Protein AF-A0A358NJ29-F1 (afdb_monomer_lite)

Structure (mmCIF, N/CA/C/O backbone):
data_AF-A0A358NJ29-F1
#
_entry.id   AF-A0A358NJ29-F1
#
loop_
_atom_site.group_PDB
_atom_site.id
_atom_site.type_symbol
_atom_site.label_atom_id
_atom_site.label_alt_id
_atom_site.label_comp_id
_atom_site.label_asym_id
_atom_site.label_entity_id
_atom_site.label_seq_id
_atom_site.pdbx_PDB_ins_code
_atom_site.Cartn_x
_atom_site.Cartn_y
_atom_site.Cartn_z
_atom_site.occupancy
_atom_site.B_iso_or_equiv
_atom_site.auth_seq_id
_atom_site.auth_comp_id
_atom_site.auth_asym_id
_atom_site.auth_atom_id
_atom_site.pdbx_PDB_model_num
ATOM 1 N N . MET A 1 1 ? 9.156 14.253 2.656 1.00 88.12 1 MET A N 1
ATOM 2 C CA . MET A 1 1 ? 9.571 13.190 3.606 1.00 88.12 1 MET A CA 1
ATOM 3 C C . MET A 1 1 ? 8.480 12.132 3.691 1.00 88.12 1 MET A C 1
ATOM 5 O O . MET A 1 1 ? 7.306 12.489 3.710 1.00 88.12 1 MET A O 1
ATOM 9 N N . PHE A 1 2 ? 8.842 10.850 3.702 1.00 96.19 2 PHE A N 1
ATOM 10 C CA . PHE A 1 2 ? 7.895 9.733 3.774 1.00 96.19 2 PHE A CA 1
ATOM 11 C C . PHE A 1 2 ? 8.472 8.590 4.623 1.00 96.19 2 PHE A C 1
ATOM 13 O O . PHE A 1 2 ? 9.666 8.580 4.925 1.00 96.19 2 PHE A O 1
ATOM 20 N N . ARG A 1 3 ? 7.626 7.635 5.016 1.00 96.62 3 ARG A N 1
ATOM 21 C CA . ARG A 1 3 ? 8.016 6.402 5.710 1.00 96.62 3 ARG A CA 1
ATOM 22 C C . ARG A 1 3 ? 7.180 5.234 5.199 1.00 96.62 3 ARG A C 1
ATOM 24 O O . ARG A 1 3 ? 5.969 5.365 5.062 1.00 96.62 3 ARG A O 1
ATOM 31 N N . VAL A 1 4 ? 7.824 4.090 4.998 1.00 97.56 4 VAL A N 1
ATOM 32 C CA . VAL A 1 4 ? 7.162 2.794 4.803 1.00 97.56 4 VAL A CA 1
ATOM 33 C C . VAL A 1 4 ? 7.377 1.921 6.036 1.00 97.56 4 VAL A C 1
ATOM 35 O O . VAL A 1 4 ? 8.425 2.003 6.684 1.00 97.56 4 VAL A O 1
ATOM 38 N N . SER A 1 5 ? 6.387 1.116 6.408 1.00 96.88 5 SER A N 1
ATOM 39 C CA . SER A 1 5 ? 6.514 0.177 7.525 1.00 96.88 5 SER A CA 1
ATOM 40 C C . SER A 1 5 ? 5.564 -1.004 7.403 1.00 96.88 5 SER A C 1
ATOM 42 O O . SER A 1 5 ? 4.484 -0.874 6.834 1.00 96.88 5 SER 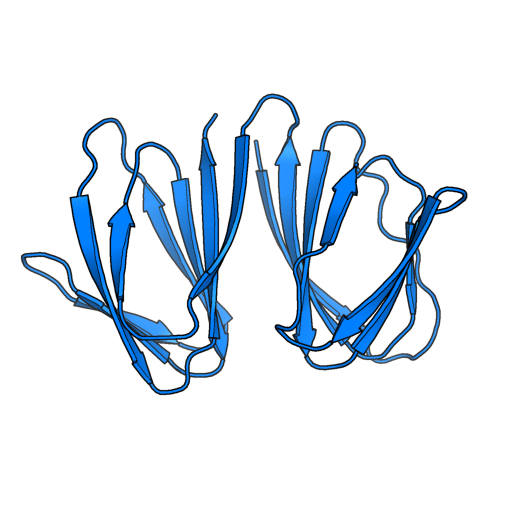A O 1
ATOM 44 N N . VAL A 1 6 ? 5.953 -2.111 8.029 1.00 97.38 6 VAL A N 1
ATOM 45 C CA . VAL A 1 6 ? 5.082 -3.249 8.330 1.00 97.38 6 VAL A CA 1
ATOM 46 C C . VAL A 1 6 ? 4.818 -3.260 9.835 1.00 97.38 6 VAL A C 1
ATOM 48 O O . VAL A 1 6 ? 5.750 -3.043 10.614 1.00 97.38 6 VAL A O 1
ATOM 51 N N . ALA A 1 7 ? 3.573 -3.492 10.239 1.00 95.50 7 ALA A N 1
ATOM 52 C CA . ALA A 1 7 ? 3.177 -3.656 11.636 1.00 95.50 7 ALA A CA 1
ATOM 53 C C . ALA A 1 7 ? 2.283 -4.893 11.788 1.00 95.50 7 ALA A C 1
ATOM 55 O O . ALA A 1 7 ? 1.554 -5.238 10.863 1.00 95.50 7 ALA A O 1
ATOM 56 N N . SER A 1 8 ? 2.334 -5.555 12.945 1.00 95.88 8 SER A N 1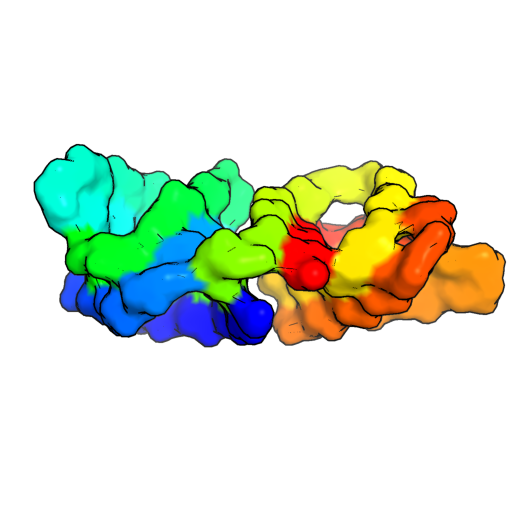
ATOM 57 C CA . SER A 1 8 ? 1.530 -6.752 13.223 1.00 95.88 8 SER A CA 1
ATOM 58 C C . SER A 1 8 ? 0.832 -6.645 14.573 1.00 95.88 8 SER A C 1
ATOM 60 O O . SER A 1 8 ? 1.391 -6.083 15.517 1.00 95.88 8 SER A O 1
ATOM 62 N N . SER A 1 9 ? -0.365 -7.220 14.656 1.00 95.94 9 SER A N 1
ATOM 63 C CA . SER A 1 9 ? -1.121 -7.440 15.887 1.00 95.94 9 SER A CA 1
ATOM 64 C C . SER A 1 9 ? -1.512 -8.911 15.988 1.00 95.94 9 SER A C 1
ATOM 66 O O . SER A 1 9 ? -2.103 -9.464 15.061 1.00 95.94 9 SER A O 1
ATOM 68 N N . ASP A 1 10 ? -1.222 -9.523 17.137 1.00 95.12 10 ASP A N 1
ATOM 69 C CA . ASP A 1 10 ? -1.568 -10.916 17.445 1.00 95.12 10 ASP A CA 1
ATOM 70 C C . ASP A 1 10 ? -2.804 -11.035 18.361 1.00 95.12 10 ASP A C 1
ATOM 72 O O . ASP A 1 10 ? -3.165 -12.136 18.787 1.00 95.12 10 ASP A O 1
ATOM 76 N N . THR A 1 11 ? -3.494 -9.927 18.657 1.00 94.75 11 THR A N 1
ATOM 77 C CA . THR A 1 11 ? -4.715 -9.897 19.486 1.00 94.75 11 THR A CA 1
ATOM 78 C C . THR A 1 11 ? -5.925 -9.436 18.674 1.00 94.75 11 THR A C 1
ATOM 80 O O . THR A 1 11 ? -5.772 -8.871 17.605 1.00 94.75 11 THR A O 1
ATOM 83 N N . GLU A 1 12 ? -7.144 -9.682 19.162 1.00 95.75 12 GLU A N 1
ATOM 84 C CA . GLU A 1 12 ? -8.373 -9.128 18.552 1.00 95.75 12 GLU A CA 1
ATOM 85 C C . GLU A 1 12 ? -8.735 -7.745 19.114 1.00 95.75 12 GLU A C 1
ATOM 87 O O . GLU A 1 12 ? -9.763 -7.176 18.756 1.00 95.75 12 GLU A O 1
ATOM 92 N N . GLU A 1 13 ? -7.943 -7.235 20.059 1.00 97.00 13 GLU A N 1
ATOM 93 C CA . GLU A 1 13 ? -8.255 -5.996 20.764 1.00 97.00 13 GLU A CA 1
ATOM 94 C C . GLU A 1 13 ? -8.074 -4.787 19.844 1.00 97.00 13 GLU A C 1
ATOM 96 O O . GLU A 1 13 ? -7.208 -4.764 18.969 1.00 97.00 13 GLU A O 1
ATOM 101 N N . GLU A 1 14 ? -8.903 -3.769 20.055 1.00 97.38 14 GLU A N 1
ATOM 102 C CA . GLU A 1 14 ? -8.769 -2.497 19.358 1.00 97.38 14 GLU A CA 1
ATOM 103 C C . GLU A 1 14 ? -7.555 -1.726 19.887 1.00 97.38 14 GLU A C 1
ATOM 105 O O . GLU A 1 14 ? -7.423 -1.496 21.091 1.00 97.38 14 GLU A O 1
ATOM 110 N N . ALA A 1 15 ? -6.688 -1.283 18.978 1.00 96.38 15 ALA A N 1
ATOM 111 C CA . ALA A 1 15 ? -5.536 -0.451 19.289 1.00 96.38 15 ALA A CA 1
ATOM 112 C C . ALA A 1 15 ? -5.562 0.850 18.468 1.00 96.38 15 ALA A C 1
ATOM 114 O O . ALA A 1 15 ? -5.850 0.823 17.266 1.00 96.38 15 ALA A O 1
ATOM 115 N N . PRO A 1 16 ? -5.236 2.005 19.077 1.00 96.38 16 PRO A N 1
ATOM 116 C CA . PRO A 1 16 ? -5.186 3.269 18.356 1.00 96.38 16 PRO A CA 1
ATOM 117 C C . PRO A 1 16 ? -3.970 3.331 17.427 1.00 96.38 16 PRO A C 1
ATOM 119 O O . PRO A 1 16 ? -2.857 2.943 17.790 1.00 96.38 16 PRO A O 1
ATOM 122 N N . TYR A 1 17 ? -4.154 3.916 16.246 1.00 94.94 17 TYR A N 1
ATOM 123 C CA . TYR A 1 17 ? -3.037 4.358 15.426 1.00 94.94 17 TYR A CA 1
ATOM 124 C C . TYR A 1 17 ? -2.395 5.611 16.027 1.00 94.94 17 TYR A C 1
ATOM 126 O O . TYR A 1 17 ? -3.062 6.491 16.571 1.00 94.94 17 TYR A O 1
ATOM 134 N N . SER A 1 18 ? -1.069 5.715 15.905 1.00 93.44 18 SER A N 1
ATOM 135 C CA . SER A 1 18 ? -0.354 6.928 16.301 1.00 93.44 18 SER A CA 1
ATOM 136 C C . SER A 1 18 ? -0.807 8.122 15.460 1.00 93.44 18 SER A C 1
ATOM 138 O O . SER A 1 18 ? -0.878 8.031 14.235 1.00 93.44 18 SER A O 1
ATOM 140 N N . ASN A 1 19 ? -1.052 9.252 16.122 1.00 95.94 19 ASN A N 1
ATOM 141 C CA . ASN A 1 19 ? -1.404 10.505 15.466 1.00 95.94 19 ASN A CA 1
ATOM 142 C C . ASN A 1 19 ? -0.210 11.046 14.657 1.00 95.94 19 ASN A C 1
ATOM 144 O O . ASN A 1 19 ? 0.844 11.352 15.216 1.00 95.94 19 ASN A O 1
ATOM 148 N N . LEU A 1 20 ? -0.391 11.176 13.344 1.00 96.31 20 LEU A N 1
ATOM 149 C CA . LEU A 1 20 ? 0.594 11.666 12.382 1.00 96.31 20 LEU A CA 1
ATOM 150 C C . LEU A 1 20 ? 0.024 12.859 11.612 1.00 96.31 20 LEU A C 1
ATOM 152 O O . LEU A 1 20 ? -0.235 12.789 10.407 1.00 96.31 20 LEU A O 1
ATOM 156 N N . GLN A 1 21 ? -0.170 13.973 12.320 1.00 96.25 21 GLN A N 1
ATOM 157 C CA . GLN A 1 21 ? -0.566 15.238 11.702 1.00 96.25 21 GLN A CA 1
ATOM 158 C C . GLN A 1 21 ? 0.355 15.586 10.526 1.00 96.25 21 GLN A C 1
ATOM 160 O O . GLN A 1 21 ? 1.567 15.401 10.592 1.00 96.25 21 GLN A O 1
ATOM 165 N N . ASN A 1 22 ? -0.237 16.128 9.461 1.00 97.44 22 ASN A N 1
ATOM 166 C CA . ASN A 1 22 ? 0.433 16.496 8.206 1.00 97.44 22 ASN A CA 1
ATOM 167 C C . ASN A 1 22 ? 0.916 15.323 7.339 1.00 97.44 22 ASN A C 1
ATOM 169 O O . ASN A 1 22 ? 1.620 15.558 6.359 1.00 97.44 22 ASN A O 1
ATOM 173 N N . TYR A 1 23 ? 0.494 14.090 7.627 1.00 98.44 23 TYR A N 1
ATOM 174 C CA . TYR A 1 23 ? 0.739 12.936 6.760 1.00 98.44 23 TYR A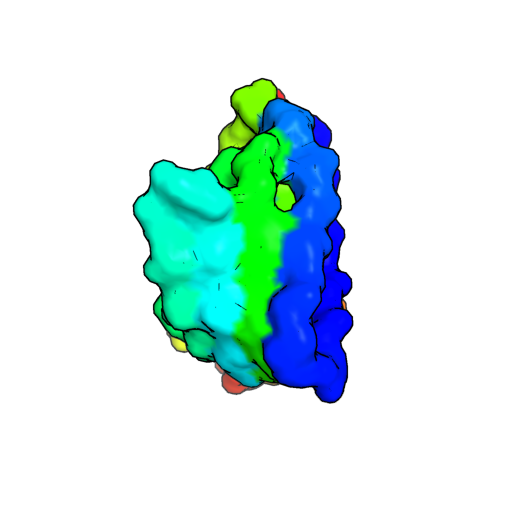 CA 1
ATOM 175 C C . TYR A 1 23 ? -0.562 12.393 6.165 1.00 98.44 23 TYR A C 1
ATOM 177 O O . TYR A 1 23 ? -1.619 12.455 6.786 1.00 98.44 23 TYR A O 1
ATOM 185 N N . THR A 1 24 ? -0.470 11.833 4.965 1.00 98.56 24 THR A N 1
ATOM 186 C CA . THR A 1 24 ? -1.480 10.939 4.385 1.00 98.56 24 THR A CA 1
ATOM 187 C C . THR A 1 24 ? -1.005 9.505 4.587 1.00 98.56 24 THR A C 1
ATOM 189 O O . THR A 1 24 ? 0.165 9.213 4.319 1.00 98.56 24 THR A O 1
ATOM 192 N N . ARG A 1 25 ? -1.879 8.621 5.074 1.00 98.44 25 ARG A N 1
ATOM 193 C CA . ARG A 1 25 ? -1.596 7.190 5.233 1.00 98.44 25 ARG A CA 1
ATOM 194 C C . ARG A 1 25 ? -2.267 6.405 4.116 1.00 98.44 25 ARG A C 1
ATOM 196 O O . ARG A 1 25 ? -3.429 6.651 3.810 1.00 98.44 25 ARG A O 1
ATOM 203 N N . TYR A 1 26 ? -1.531 5.457 3.554 1.00 98.69 26 TYR A N 1
ATOM 204 C CA . TYR A 1 26 ? -2.028 4.416 2.667 1.00 98.69 26 TYR A CA 1
ATOM 205 C C . TYR A 1 26 ? -1.839 3.093 3.402 1.00 98.69 26 TYR A C 1
ATOM 207 O O . TYR A 1 26 ? -0.705 2.698 3.68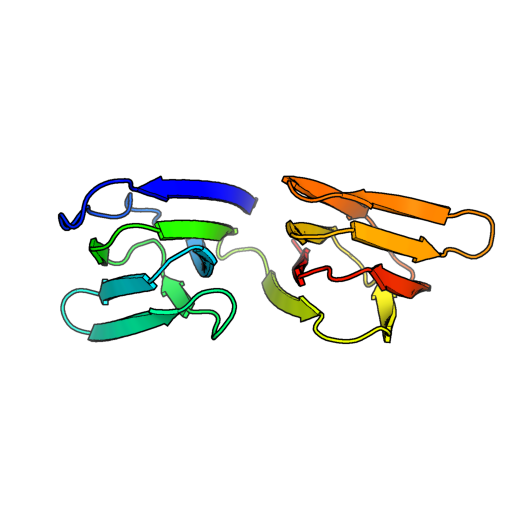3 1.00 98.69 26 TYR A O 1
ATOM 215 N N . LEU A 1 27 ? -2.941 2.437 3.746 1.00 98.38 27 LEU A N 1
ATOM 216 C CA . LEU A 1 27 ? -2.962 1.242 4.581 1.00 98.38 27 LEU A CA 1
ATOM 217 C C . LEU A 1 27 ? -3.485 0.046 3.784 1.00 98.38 27 LEU A C 1
ATOM 219 O O . LEU A 1 27 ? -4.509 0.132 3.106 1.00 98.38 27 LEU A O 1
ATOM 223 N N . MET A 1 28 ? -2.790 -1.083 3.883 1.00 97.94 28 MET A N 1
ATOM 224 C CA . MET A 1 28 ? -3.210 -2.358 3.306 1.00 97.94 28 MET A CA 1
ATOM 225 C C . MET A 1 28 ? -2.929 -3.492 4.283 1.00 97.94 28 MET A C 1
ATOM 227 O O . MET A 1 28 ? -1.842 -3.563 4.842 1.00 97.94 28 MET A O 1
ATOM 231 N N . MET A 1 29 ? -3.862 -4.431 4.425 1.00 98.00 29 MET A N 1
ATOM 232 C CA . MET A 1 29 ? -3.593 -5.674 5.150 1.00 98.00 29 MET A CA 1
ATOM 233 C C . MET A 1 29 ? -2.789 -6.627 4.264 1.00 98.00 29 MET A C 1
ATOM 235 O O . MET A 1 29 ? -3.182 -6.905 3.131 1.00 98.00 29 MET A O 1
ATOM 239 N N . LEU A 1 30 ? -1.666 -7.126 4.770 1.00 97.50 30 LEU A N 1
ATOM 240 C CA . LEU A 1 30 ? -0.875 -8.195 4.159 1.00 97.50 30 LEU A CA 1
ATOM 241 C C . LEU A 1 30 ? -1.406 -9.567 4.565 1.00 97.50 30 LEU A C 1
ATOM 243 O O . LEU A 1 30 ? -1.483 -10.472 3.735 1.00 97.50 30 LEU A O 1
ATOM 247 N N . GLU A 1 31 ? -1.779 -9.707 5.834 1.00 97.12 31 GLU A N 1
ATOM 248 C CA . GLU A 1 31 ? -2.282 -10.945 6.420 1.00 97.12 31 GLU A CA 1
ATOM 249 C C . GLU A 1 31 ? -3.415 -10.647 7.400 1.00 97.12 31 GLU A C 1
ATOM 251 O O . GLU A 1 31 ? -3.445 -9.592 8.034 1.00 97.12 31 GLU A O 1
ATOM 256 N N . GLY A 1 32 ? -4.350 -11.588 7.519 1.00 97.06 32 GLY A N 1
ATOM 257 C CA . GLY A 1 32 ? -5.506 -11.459 8.396 1.00 97.06 32 GLY A CA 1
ATOM 258 C C . GLY A 1 32 ? -6.550 -10.454 7.905 1.00 97.06 32 GLY A C 1
ATOM 259 O O . GLY A 1 32 ? -6.704 -10.187 6.702 1.00 97.06 32 GLY A O 1
ATOM 260 N N . THR A 1 33 ? -7.322 -9.951 8.862 1.00 97.25 33 THR A N 1
ATOM 261 C CA . THR A 1 33 ? -8.437 -9.028 8.644 1.00 97.25 33 THR A CA 1
ATOM 262 C C . THR A 1 33 ? -8.474 -8.026 9.783 1.00 97.25 33 THR A C 1
ATOM 264 O O . THR A 1 33 ? -8.360 -8.414 10.942 1.00 97.25 33 THR A O 1
ATOM 267 N N . ALA A 1 34 ? -8.658 -6.754 9.443 1.00 97.62 34 ALA A N 1
ATOM 268 C CA . ALA A 1 34 ? -8.796 -5.677 10.410 1.00 97.62 34 ALA A CA 1
ATOM 269 C C . ALA A 1 34 ? -10.134 -4.963 10.224 1.00 97.62 34 ALA A C 1
ATOM 271 O O . ALA A 1 34 ? -10.560 -4.705 9.095 1.00 97.62 34 ALA A O 1
ATOM 272 N N . HIS A 1 35 ? -10.765 -4.601 11.335 1.00 98.25 35 HIS A N 1
ATOM 273 C CA . HIS A 1 35 ? -11.804 -3.582 11.376 1.00 98.25 35 HIS A CA 1
ATOM 274 C C . HIS A 1 35 ? -11.131 -2.264 11.750 1.00 98.25 35 HIS A C 1
ATOM 276 O O . HIS A 1 35 ? -10.603 -2.144 12.853 1.00 98.25 35 HIS A O 1
ATOM 282 N N . VAL A 1 36 ? -11.104 -1.311 10.822 1.00 98.25 36 VAL A N 1
ATOM 283 C CA . VAL A 1 36 ? -10.512 0.015 11.015 1.00 98.25 36 VAL A CA 1
ATOM 284 C C . VAL A 1 36 ? -11.627 1.016 11.274 1.00 98.25 36 VAL A C 1
ATOM 286 O O . VAL A 1 36 ? -12.604 1.059 10.525 1.00 98.25 36 VAL A O 1
ATOM 289 N N . TYR A 1 37 ? -11.461 1.818 12.318 1.00 98.56 37 TYR A N 1
ATOM 290 C CA . TYR A 1 37 ? -12.410 2.838 12.741 1.00 98.56 37 TYR A CA 1
ATOM 291 C C . TYR A 1 37 ? -11.770 4.213 12.575 1.00 98.56 37 TYR A C 1
ATOM 293 O O . TYR A 1 37 ? -10.682 4.458 13.101 1.00 98.56 37 TYR A O 1
ATOM 301 N N . HIS A 1 38 ? -12.439 5.128 11.874 1.00 98.38 38 HIS A N 1
ATOM 302 C CA . HIS A 1 38 ? -12.043 6.536 11.814 1.00 98.38 38 HIS A CA 1
ATOM 303 C C . HIS A 1 38 ? -13.089 7.375 12.540 1.00 98.38 38 HIS A C 1
ATOM 305 O O . HIS A 1 38 ? -14.183 7.608 12.016 1.00 98.38 38 HIS A O 1
ATOM 311 N N . ASN A 1 39 ? -12.753 7.860 13.738 1.00 97.88 39 ASN A N 1
ATOM 312 C CA . ASN A 1 39 ? -13.719 8.486 14.636 1.00 97.88 39 ASN A CA 1
ATOM 313 C C . ASN A 1 39 ? -14.499 9.623 13.945 1.00 97.88 39 ASN A C 1
ATOM 315 O O . ASN A 1 39 ? -13.919 10.532 13.337 1.00 97.88 39 ASN A O 1
ATOM 319 N N . GLY A 1 40 ? -15.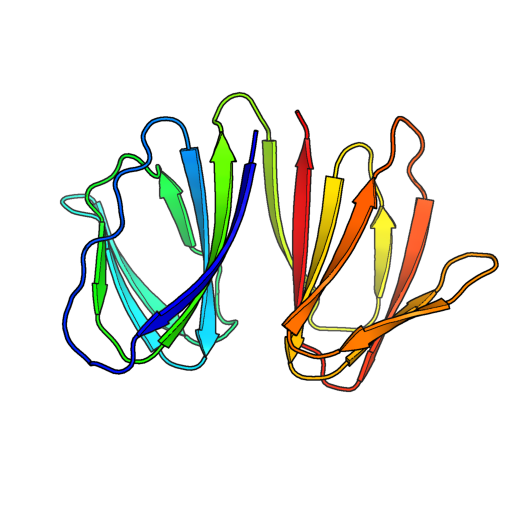832 9.556 14.017 1.00 97.88 40 GLY A N 1
ATOM 320 C CA . GLY A 1 40 ? -16.745 10.525 13.404 1.00 97.88 40 GLY A CA 1
ATOM 321 C C . GLY A 1 40 ? -16.736 10.557 11.870 1.00 97.88 40 GLY A C 1
ATOM 322 O O . GLY A 1 40 ? -17.156 11.561 11.294 1.00 97.88 40 GLY A O 1
ATOM 323 N N . ARG A 1 41 ? -16.217 9.515 11.203 1.00 97.81 41 ARG A N 1
ATOM 324 C CA . ARG A 1 41 ? -16.124 9.424 9.736 1.00 97.81 41 ARG A CA 1
ATOM 325 C C . ARG A 1 41 ? -16.747 8.129 9.229 1.00 97.81 41 ARG A C 1
ATOM 327 O O . ARG A 1 41 ? -17.954 8.088 9.021 1.00 97.81 41 ARG A O 1
ATOM 334 N N . TYR A 1 42 ? -15.939 7.103 9.004 1.00 98.38 42 TYR A N 1
ATOM 335 C CA . TYR A 1 42 ? -16.376 5.809 8.506 1.00 98.38 42 TYR A CA 1
ATOM 336 C C . TYR A 1 42 ? -15.548 4.705 9.141 1.00 98.38 42 TYR A C 1
ATOM 338 O O . TYR A 1 42 ? -14.412 4.926 9.561 1.00 98.38 42 TYR A O 1
ATOM 346 N N . ASP A 1 43 ? -16.126 3.514 9.114 1.00 97.94 43 ASP A N 1
ATOM 347 C CA . ASP A 1 43 ? -15.457 2.287 9.501 1.00 97.94 43 ASP A CA 1
ATOM 348 C C . ASP A 1 43 ? -15.316 1.403 8.267 1.00 97.94 43 ASP A C 1
ATOM 350 O O . ASP A 1 43 ? -16.149 1.434 7.350 1.00 97.94 43 ASP A O 1
ATOM 354 N N . ILE A 1 44 ? -14.256 0.606 8.226 1.00 98.25 44 ILE A N 1
ATOM 355 C CA . ILE A 1 44 ? -13.961 -0.248 7.086 1.00 98.25 44 ILE A CA 1
ATOM 356 C C . ILE A 1 44 ? -13.355 -1.574 7.534 1.00 98.25 44 ILE A C 1
ATOM 358 O O . ILE A 1 44 ? -12.442 -1.632 8.349 1.00 98.25 44 ILE A O 1
ATOM 362 N N . VAL A 1 45 ? -13.852 -2.667 6.956 1.00 98.38 45 VAL A N 1
ATOM 363 C CA . VAL A 1 45 ? -13.218 -3.984 7.083 1.00 98.38 45 VAL A CA 1
ATOM 364 C C . VAL A 1 45 ? -12.216 -4.150 5.950 1.00 98.38 45 VAL A C 1
ATOM 366 O O . VAL A 1 45 ? -12.593 -4.033 4.778 1.00 98.38 45 VAL A O 1
ATOM 369 N N . LEU A 1 46 ? -10.958 -4.417 6.290 1.00 98.12 46 LEU A N 1
ATOM 370 C CA . LEU A 1 46 ? -9.857 -4.640 5.358 1.00 98.12 46 LEU A CA 1
ATOM 371 C C . LEU A 1 46 ? -9.420 -6.106 5.412 1.00 98.12 46 LEU A C 1
ATOM 373 O O . LEU A 1 46 ? -8.928 -6.572 6.438 1.00 98.12 46 LEU A O 1
ATOM 377 N N . ASN A 1 47 ? -9.563 -6.818 4.294 1.00 97.69 47 ASN A N 1
ATOM 378 C CA . ASN A 1 47 ? -9.003 -8.157 4.115 1.00 97.69 47 ASN A CA 1
ATOM 379 C C . ASN A 1 47 ? -7.627 -8.083 3.436 1.00 97.69 47 ASN A C 1
ATOM 381 O O . ASN A 1 47 ? -7.296 -7.102 2.764 1.00 97.69 47 ASN A O 1
ATOM 385 N N . SER A 1 48 ? -6.841 -9.152 3.574 1.00 97.00 48 SER A N 1
ATOM 386 C CA . SER A 1 48 ? -5.498 -9.256 2.993 1.00 97.00 48 SER A CA 1
ATOM 387 C C . SER A 1 48 ? -5.482 -8.969 1.479 1.00 97.00 48 SER A C 1
ATOM 389 O O . SER A 1 48 ? -6.090 -9.703 0.699 1.00 97.00 48 SER A O 1
ATOM 391 N N . TYR A 1 49 ? -4.743 -7.939 1.056 1.00 95.44 49 TYR A N 1
ATOM 392 C CA . TYR A 1 49 ? -4.592 -7.474 -0.333 1.00 95.44 49 TYR A CA 1
ATOM 393 C C . TYR A 1 49 ? -5.900 -7.135 -1.071 1.00 95.44 49 TYR A C 1
ATOM 395 O O . TYR A 1 49 ? -5.921 -7.159 -2.302 1.00 95.44 49 TYR A O 1
ATOM 403 N N . ASP A 1 50 ? -6.981 -6.855 -0.345 1.00 94.06 50 ASP A N 1
ATOM 404 C CA . ASP A 1 50 ? -8.306 -6.619 -0.931 1.00 94.06 50 ASP A CA 1
ATOM 405 C C . ASP A 1 50 ? -8.464 -5.178 -1.431 1.00 94.06 50 ASP A C 1
ATOM 407 O O . ASP A 1 50 ? -8.865 -4.928 -2.566 1.00 94.06 50 ASP A O 1
ATOM 411 N N . LYS A 1 51 ? -8.083 -4.207 -0.598 1.00 96.19 51 LYS A N 1
ATOM 412 C CA . LYS A 1 51 ? -8.178 -2.779 -0.911 1.00 96.19 51 LYS A CA 1
ATOM 413 C C . LYS A 1 51 ? -7.161 -1.966 -0.124 1.00 96.19 51 LYS A C 1
ATOM 415 O O . LYS A 1 51 ? -6.597 -2.435 0.864 1.00 96.19 51 LYS A O 1
ATOM 420 N N . ILE A 1 52 ? -6.940 -0.752 -0.609 1.00 98.25 52 ILE A N 1
ATOM 421 C CA . ILE A 1 52 ? -6.108 0.258 0.032 1.00 98.25 52 ILE A CA 1
ATOM 422 C C . ILE A 1 52 ? -7.038 1.264 0.683 1.00 98.25 52 ILE A C 1
ATOM 424 O O . ILE A 1 52 ? -7.916 1.805 0.012 1.00 98.25 52 ILE A O 1
ATOM 428 N N . ASP A 1 53 ? -6.815 1.519 1.961 1.00 98.44 53 ASP A N 1
ATOM 429 C CA . ASP A 1 53 ? -7.466 2.606 2.666 1.00 98.44 53 ASP A CA 1
ATOM 430 C C . ASP A 1 53 ? -6.554 3.836 2.694 1.00 98.44 53 ASP A C 1
ATOM 432 O O . ASP A 1 53 ? -5.362 3.723 2.997 1.00 98.44 53 ASP A O 1
ATOM 436 N N . ILE A 1 54 ? -7.093 4.996 2.320 1.00 98.38 54 ILE A N 1
ATOM 437 C CA . ILE A 1 54 ? -6.340 6.249 2.200 1.00 98.38 54 ILE A CA 1
ATOM 438 C C . ILE A 1 54 ? -7.000 7.288 3.090 1.00 98.38 54 ILE A C 1
ATOM 440 O O . ILE A 1 54 ? -8.124 7.724 2.832 1.00 98.38 54 ILE A O 1
ATOM 444 N N . PHE A 1 55 ? -6.281 7.720 4.120 1.00 98.25 55 PHE A N 1
ATOM 445 C CA . PHE A 1 55 ? -6.828 8.614 5.130 1.00 98.25 55 PHE A CA 1
ATOM 446 C C . PHE A 1 55 ? -5.786 9.592 5.673 1.00 98.25 55 PHE A C 1
ATOM 448 O O . PHE A 1 55 ? -4.574 9.433 5.506 1.00 98.25 55 PHE A O 1
ATOM 455 N N . ASP A 1 56 ? -6.269 10.650 6.319 1.00 98.31 56 ASP A N 1
ATOM 456 C CA . ASP A 1 56 ? -5.413 11.638 6.969 1.00 98.31 56 ASP A CA 1
ATOM 457 C C . ASP A 1 56 ? -4.806 11.039 8.245 1.00 98.31 56 ASP A C 1
ATOM 459 O O . ASP A 1 56 ? -5.524 10.589 9.139 1.00 98.31 56 ASP A O 1
ATOM 463 N N . GLY A 1 57 ? -3.480 11.063 8.358 1.00 97.75 57 GLY A N 1
ATOM 464 C CA . GLY A 1 57 ? -2.767 10.541 9.521 1.00 97.75 57 GLY A CA 1
ATOM 465 C C . GLY A 1 57 ? -3.053 11.301 10.816 1.00 97.75 57 GLY A C 1
ATOM 466 O O . GLY A 1 57 ? -2.775 10.779 11.891 1.00 97.75 57 GLY A O 1
ATOM 467 N N . GLY A 1 58 ? -3.617 12.509 10.730 1.00 97.94 58 GLY A N 1
ATOM 468 C CA . GLY A 1 58 ? -4.061 13.293 11.877 1.00 97.94 58 GLY A CA 1
ATOM 469 C C . GLY A 1 58 ? -5.423 12.882 12.443 1.00 97.94 58 GLY A C 1
ATOM 470 O O . GLY A 1 58 ? -5.852 13.452 13.447 1.00 97.94 58 GLY A O 1
ATOM 471 N N . TRP A 1 59 ? -6.142 11.957 11.799 1.00 98.31 59 TRP A N 1
ATOM 472 C CA . TRP A 1 59 ? -7.421 11.469 12.310 1.00 98.31 59 TRP A CA 1
ATOM 473 C C . TRP A 1 59 ? -7.223 10.528 13.495 1.00 98.31 59 TRP A C 1
ATOM 475 O O . TRP A 1 59 ? -6.364 9.648 13.472 1.00 98.31 59 TRP A O 1
ATOM 485 N N . GLU A 1 60 ? -8.089 10.662 14.498 1.00 98.31 60 GLU A N 1
ATOM 486 C CA . GLU A 1 60 ? -8.238 9.661 15.550 1.00 98.31 60 GLU A CA 1
ATOM 487 C C . GLU A 1 60 ? -8.786 8.376 14.921 1.00 98.31 60 GLU A C 1
ATOM 489 O O . GLU A 1 60 ? -9.952 8.309 14.525 1.00 98.31 60 GLU A O 1
ATOM 494 N N . SER A 1 61 ? -7.897 7.401 14.748 1.00 98.06 61 SER A N 1
ATOM 495 C CA . SER A 1 61 ? -8.193 6.137 14.080 1.00 98.06 61 SER A CA 1
ATOM 496 C C . SER A 1 61 ? -7.654 4.976 14.898 1.00 98.06 61 SER A C 1
ATOM 498 O O . SER A 1 61 ? -6.602 5.099 15.528 1.00 98.06 61 SER A O 1
ATOM 500 N N . SER A 1 62 ? -8.331 3.843 14.844 1.00 97.69 62 SER A N 1
ATOM 501 C CA . SER A 1 62 ? -7.946 2.612 15.530 1.00 97.69 62 SER A CA 1
ATOM 502 C C . SER A 1 62 ? -8.217 1.404 14.643 1.00 97.69 62 SER A C 1
ATOM 504 O O . SER A 1 62 ? -8.920 1.500 13.635 1.00 97.69 62 SER A O 1
ATOM 506 N N . ALA A 1 63 ? -7.626 0.266 14.989 1.00 97.56 63 ALA A N 1
ATOM 507 C CA . ALA A 1 63 ? -7.887 -0.995 14.315 1.00 97.56 63 ALA A CA 1
ATOM 508 C C . ALA A 1 63 ? -8.020 -2.130 15.329 1.00 97.56 63 ALA A C 1
ATOM 510 O O . ALA A 1 63 ? -7.279 -2.173 16.309 1.00 97.56 63 ALA A O 1
ATOM 511 N N . ALA A 1 64 ? -8.945 -3.051 15.069 1.00 98.12 64 ALA A N 1
ATOM 512 C CA . ALA A 1 64 ? -9.123 -4.286 15.823 1.00 98.12 64 ALA A CA 1
ATOM 513 C C . ALA A 1 64 ? -8.962 -5.497 14.899 1.00 98.12 64 ALA A C 1
ATOM 515 O O . ALA A 1 64 ? -9.499 -5.505 13.785 1.00 98.12 64 ALA A O 1
ATOM 516 N N . GLY A 1 65 ? -8.251 -6.517 15.376 1.00 97.00 65 GLY A N 1
ATOM 517 C CA . GLY A 1 65 ? -8.061 -7.778 14.664 1.00 97.00 65 GLY A CA 1
ATOM 518 C C . GLY A 1 65 ? -6.652 -8.351 14.795 1.00 97.00 65 GLY A C 1
ATOM 519 O O . GLY A 1 65 ? -5.699 -7.649 15.140 1.00 97.00 65 GLY A O 1
ATOM 520 N N . ARG A 1 66 ? -6.517 -9.640 14.462 1.00 97.19 66 ARG A N 1
ATOM 521 C CA . ARG A 1 66 ? -5.211 -10.258 14.193 1.00 97.19 66 ARG A CA 1
ATOM 522 C C . ARG A 1 66 ? -4.816 -10.020 12.742 1.00 97.19 66 ARG A C 1
ATOM 524 O O . ARG A 1 66 ? -5.426 -10.591 11.831 1.00 97.19 66 ARG A O 1
ATOM 531 N N . MET A 1 67 ? -3.800 -9.195 12.527 1.00 96.94 67 MET A N 1
ATOM 532 C CA . MET A 1 67 ? -3.375 -8.793 11.189 1.00 96.94 67 MET A CA 1
ATOM 533 C C . MET A 1 67 ? -1.892 -8.447 11.112 1.00 96.94 67 MET A C 1
ATOM 535 O O . MET A 1 67 ? -1.262 -8.090 12.106 1.00 96.94 67 MET A O 1
ATOM 539 N N . THR A 1 68 ? -1.378 -8.447 9.887 1.00 97.69 68 THR A N 1
ATOM 540 C CA . THR A 1 68 ? -0.172 -7.708 9.516 1.00 97.69 68 THR A CA 1
ATOM 541 C C . THR A 1 68 ? -0.558 -6.669 8.479 1.00 97.69 68 THR A C 1
ATOM 543 O O . THR A 1 68 ? -1.139 -7.020 7.453 1.00 97.69 68 THR A O 1
ATOM 546 N N . ASP A 1 69 ? -0.233 -5.404 8.726 1.00 97.25 69 ASP A N 1
ATOM 547 C CA . ASP A 1 69 ? -0.478 -4.294 7.813 1.00 97.25 69 ASP A CA 1
ATOM 548 C C . ASP A 1 69 ? 0.811 -3.754 7.187 1.00 97.25 69 ASP A C 1
ATOM 550 O O . ASP A 1 69 ? 1.910 -3.877 7.730 1.00 97.25 69 ASP A O 1
ATOM 554 N N . PHE A 1 70 ? 0.657 -3.180 5.998 1.00 98.25 70 PHE A N 1
ATOM 555 C CA . PHE A 1 70 ? 1.657 -2.390 5.307 1.00 98.25 70 PHE A CA 1
ATOM 556 C C . PHE A 1 70 ? 1.172 -0.948 5.228 1.00 98.25 70 PHE A C 1
ATOM 558 O O . PHE A 1 70 ? 0.035 -0.677 4.826 1.00 98.25 70 PHE A O 1
ATOM 565 N N . ASN A 1 71 ? 2.053 -0.025 5.596 1.00 97.62 71 ASN A N 1
ATOM 566 C CA . ASN A 1 71 ? 1.729 1.380 5.749 1.00 97.62 71 ASN A CA 1
ATOM 567 C C . ASN A 1 71 ? 2.718 2.250 4.976 1.00 97.62 71 ASN A C 1
ATOM 569 O O . ASN A 1 71 ? 3.916 2.241 5.270 1.00 97.62 71 ASN A O 1
ATOM 573 N N . LEU A 1 72 ? 2.209 3.037 4.032 1.00 98.56 72 LEU A N 1
ATOM 574 C CA . LEU A 1 72 ? 2.936 4.150 3.431 1.00 98.56 72 LEU A CA 1
ATOM 575 C C . LEU A 1 72 ? 2.417 5.457 4.041 1.00 98.56 72 LEU A C 1
ATOM 577 O O . LEU A 1 72 ? 1.239 5.789 3.938 1.00 98.56 72 LEU A O 1
ATOM 581 N N . MET A 1 73 ? 3.316 6.222 4.652 1.00 98.19 73 MET A N 1
ATOM 582 C CA . MET A 1 73 ? 3.034 7.507 5.289 1.00 98.19 73 MET A CA 1
ATOM 583 C C . MET A 1 73 ? 3.771 8.606 4.531 1.00 98.19 73 MET A C 1
ATOM 585 O O . MET A 1 73 ? 5.002 8.633 4.522 1.00 98.19 73 MET A O 1
ATOM 589 N N . VAL A 1 74 ? 3.036 9.526 3.908 1.00 98.44 74 VAL A N 1
ATOM 590 C CA . VAL A 1 74 ? 3.600 10.578 3.043 1.00 98.44 74 VAL A CA 1
ATOM 591 C C . VAL A 1 74 ? 3.261 11.950 3.606 1.00 98.44 74 VAL A C 1
ATOM 593 O O . VAL A 1 74 ? 2.092 12.228 3.865 1.00 98.44 74 VAL A O 1
ATOM 596 N N . HIS A 1 75 ? 4.265 12.807 3.816 1.00 98.31 75 HIS A N 1
ATOM 597 C CA . HIS A 1 75 ? 4.025 14.187 4.245 1.00 98.31 75 HIS A CA 1
ATOM 598 C C . HIS A 1 75 ? 3.193 14.928 3.190 1.00 98.31 75 HIS A C 1
ATOM 600 O O . HIS A 1 75 ? 3.416 14.734 1.999 1.00 98.31 75 HIS A O 1
ATOM 606 N N . LYS A 1 76 ? 2.271 15.802 3.605 1.00 97.12 76 LYS A N 1
ATOM 607 C CA . LYS A 1 76 ? 1.329 16.503 2.708 1.00 97.12 76 LYS A CA 1
ATOM 608 C C . LYS A 1 76 ? 1.979 17.457 1.699 1.00 97.12 76 LYS A C 1
ATOM 610 O O . LYS A 1 76 ? 1.317 17.882 0.761 1.00 97.12 76 LYS A O 1
ATOM 615 N N . GLU A 1 77 ? 3.255 17.784 1.878 1.00 97.25 77 GLU A N 1
ATOM 616 C CA . GLU A 1 77 ? 4.048 18.532 0.889 1.00 97.25 77 GLU A CA 1
ATOM 617 C C . GLU A 1 77 ? 4.554 17.655 -0.267 1.00 97.25 77 GLU A C 1
ATOM 619 O O . GLU A 1 77 ? 5.098 18.179 -1.230 1.00 97.25 77 GLU A O 1
ATOM 624 N N . CYS A 1 78 ? 4.378 16.334 -0.183 1.00 96.56 78 CYS A N 1
ATOM 625 C CA . CYS A 1 78 ? 4.729 15.387 -1.234 1.00 96.56 78 CYS A CA 1
ATOM 626 C C . CYS A 1 78 ? 3.481 14.677 -1.769 1.00 96.56 78 CYS A C 1
ATOM 628 O O . CYS A 1 78 ? 2.459 14.546 -1.092 1.00 96.56 78 CYS A O 1
ATOM 630 N N . SER A 1 79 ? 3.600 14.150 -2.982 1.00 95.25 79 SER A N 1
ATOM 631 C CA . SER A 1 79 ? 2.618 13.248 -3.579 1.00 95.25 79 SER A CA 1
ATOM 632 C C . SER A 1 79 ? 2.987 11.790 -3.307 1.00 95.25 79 SER A C 1
ATOM 634 O O . SER A 1 79 ? 4.166 11.430 -3.281 1.00 95.25 79 SER A O 1
ATOM 636 N N . GLY A 1 80 ? 1.972 10.960 -3.074 1.00 97.00 80 GLY A N 1
ATOM 637 C CA . GLY A 1 80 ? 2.107 9.531 -2.821 1.00 97.00 80 GLY A CA 1
ATOM 638 C C . GLY A 1 80 ? 1.115 8.736 -3.658 1.00 97.00 80 GLY A C 1
ATOM 639 O O . GLY A 1 80 ? 0.000 9.189 -3.895 1.00 97.00 80 GLY A O 1
ATOM 640 N N . GLU A 1 81 ? 1.518 7.551 -4.087 1.00 97.44 81 GLU A N 1
ATOM 641 C CA . GLU A 1 81 ? 0.684 6.575 -4.781 1.00 97.44 81 GLU A CA 1
ATOM 642 C C . GLU A 1 81 ? 0.972 5.198 -4.175 1.00 97.44 81 GLU A C 1
ATOM 644 O O . GLU A 1 81 ? 2.122 4.891 -3.855 1.00 97.44 81 GLU A O 1
ATOM 649 N N . MET A 1 82 ? -0.056 4.361 -4.026 1.00 98.19 82 MET A N 1
ATOM 650 C CA . MET A 1 82 ? 0.094 2.959 -3.638 1.00 98.19 82 MET A CA 1
ATOM 651 C C . MET A 1 82 ? -0.876 2.102 -4.448 1.00 98.19 82 MET A C 1
ATOM 653 O O . MET A 1 82 ? -2.029 2.478 -4.651 1.00 98.19 82 MET A O 1
ATOM 657 N N . SER A 1 83 ? -0.413 0.952 -4.928 1.00 96.81 83 SER A N 1
ATOM 658 C CA . SER A 1 83 ? -1.220 -0.001 -5.690 1.00 96.81 83 SER A CA 1
ATOM 659 C C . SER A 1 83 ? -0.689 -1.425 -5.534 1.00 96.81 83 SER A C 1
ATOM 661 O O . SER A 1 83 ? 0.407 -1.644 -5.019 1.00 96.81 83 SER A O 1
ATOM 663 N N . VAL A 1 84 ? -1.463 -2.408 -5.991 1.00 95.75 84 VAL A N 1
ATOM 664 C CA . VAL A 1 84 ? -1.027 -3.807 -6.047 1.00 95.75 84 VAL A CA 1
ATOM 665 C C . VAL A 1 84 ? -0.783 -4.191 -7.493 1.00 95.75 84 VAL A C 1
ATOM 667 O O . VAL A 1 84 ? -1.656 -4.030 -8.343 1.00 95.75 84 VAL A O 1
ATOM 670 N N . ILE A 1 85 ? 0.379 -4.773 -7.763 1.00 94.62 85 ILE A N 1
ATOM 671 C CA . ILE A 1 85 ? 0.614 -5.476 -9.019 1.00 94.62 85 ILE A CA 1
ATOM 672 C C . ILE A 1 85 ? 0.126 -6.908 -8.798 1.00 94.62 85 ILE A C 1
ATOM 674 O O . ILE A 1 85 ? 0.666 -7.636 -7.962 1.00 94.62 85 ILE A O 1
ATOM 678 N N . ASP A 1 86 ? -0.903 -7.344 -9.539 1.00 87.12 86 ASP A N 1
ATOM 679 C CA . ASP A 1 86 ? -1.621 -8.629 -9.368 1.00 87.12 86 ASP A CA 1
ATOM 680 C C . ASP A 1 86 ? -1.464 -9.634 -10.544 1.00 87.12 86 ASP A C 1
ATOM 682 O O . ASP A 1 86 ? -1.601 -10.839 -10.322 1.00 87.12 86 ASP A O 1
ATOM 686 N N . LYS A 1 87 ? -0.928 -9.164 -11.681 1.00 92.56 87 LYS A N 1
ATOM 687 C CA . LYS A 1 87 ? -0.366 -9.941 -12.805 1.00 92.56 87 LYS A CA 1
ATOM 688 C C . LYS A 1 87 ? 1.081 -9.554 -13.172 1.00 92.56 87 LYS A C 1
ATOM 690 O O . LYS A 1 87 ? 1.624 -8.597 -12.626 1.00 92.56 87 LYS A O 1
ATOM 695 N N . ASN A 1 88 ? 1.705 -10.297 -14.092 1.00 96.06 88 ASN A N 1
ATOM 696 C CA . ASN A 1 88 ? 2.946 -9.864 -14.750 1.00 96.06 88 ASN A CA 1
ATOM 697 C C . ASN A 1 88 ? 2.657 -8.643 -15.629 1.00 96.06 88 ASN A C 1
ATOM 699 O O . ASN A 1 88 ? 1.607 -8.585 -16.277 1.00 96.06 88 ASN A O 1
ATOM 703 N N . CYS A 1 89 ? 3.572 -7.681 -15.670 1.00 96.44 89 CYS A N 1
ATOM 704 C CA . CYS A 1 89 ? 3.374 -6.451 -16.429 1.00 96.44 89 CYS A CA 1
ATOM 705 C C . CYS A 1 89 ? 4.695 -5.810 -16.842 1.00 96.44 89 CYS A C 1
ATOM 707 O O . CYS A 1 89 ? 5.739 -6.080 -16.256 1.00 96.44 89 CYS A O 1
ATOM 709 N N . THR A 1 90 ? 4.618 -4.898 -17.804 1.00 96.62 90 THR A N 1
ATOM 710 C CA . THR A 1 90 ? 5.625 -3.853 -17.975 1.00 96.62 90 THR A CA 1
ATOM 711 C C . THR A 1 90 ? 5.214 -2.673 -17.101 1.00 96.62 90 THR A C 1
ATOM 713 O O . THR A 1 90 ? 4.062 -2.237 -17.161 1.00 96.62 90 THR A O 1
ATOM 716 N N . TYR A 1 91 ? 6.124 -2.199 -16.259 1.00 95.12 91 TYR A N 1
ATOM 717 C CA . TYR A 1 91 ? 5.919 -1.057 -15.379 1.00 95.12 91 TYR A CA 1
ATOM 718 C C . TYR A 1 91 ? 6.779 0.116 -15.849 1.00 95.12 91 TYR A C 1
ATOM 720 O O . TYR A 1 91 ? 7.973 -0.051 -16.088 1.00 95.12 91 TYR A O 1
ATOM 728 N N . GLU A 1 92 ? 6.170 1.292 -15.964 1.00 94.44 9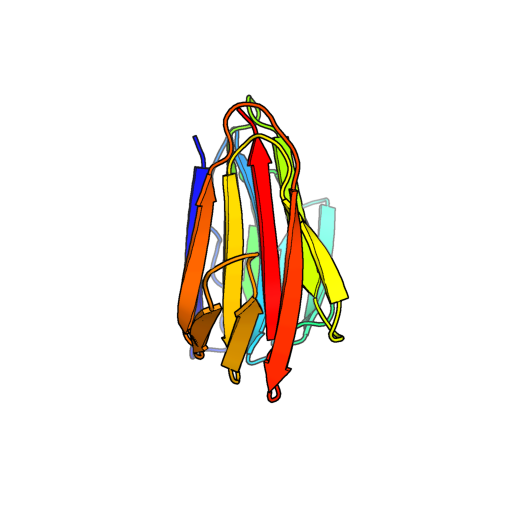2 GLU A N 1
ATOM 729 C CA . GLU A 1 92 ? 6.883 2.534 -16.244 1.00 94.44 92 GLU A CA 1
ATOM 730 C C . GLU A 1 92 ? 7.404 3.113 -14.926 1.00 94.44 92 GLU A C 1
ATOM 732 O O . GLU A 1 92 ? 6.632 3.621 -14.110 1.00 94.44 92 GLU A O 1
ATOM 737 N N . VAL A 1 93 ? 8.717 3.050 -14.720 1.00 93.69 93 VAL A N 1
ATOM 738 C CA . VAL A 1 93 ? 9.394 3.796 -13.658 1.00 93.69 93 VAL A CA 1
ATOM 739 C C . VAL A 1 93 ? 9.359 5.268 -14.040 1.00 93.69 93 VAL A C 1
ATOM 741 O O . VAL A 1 93 ? 9.797 5.638 -15.124 1.00 93.69 93 VAL A O 1
ATOM 744 N N . ARG A 1 94 ? 8.797 6.103 -13.167 1.00 92.25 94 ARG A N 1
ATOM 745 C CA . ARG A 1 94 ? 8.646 7.554 -13.377 1.00 92.25 94 ARG A CA 1
ATOM 746 C C . ARG A 1 94 ? 9.563 8.320 -12.432 1.00 92.25 94 ARG A C 1
ATOM 748 O O . ARG A 1 94 ? 9.961 7.763 -11.419 1.00 92.25 94 ARG A O 1
ATOM 755 N N . SER A 1 95 ? 9.797 9.604 -12.695 1.00 92.44 95 SER A N 1
ATOM 756 C CA . SER A 1 95 ? 10.570 10.475 -11.794 1.00 92.44 95 SER A CA 1
ATOM 757 C C . SER A 1 95 ? 10.104 10.387 -10.329 1.00 92.44 95 SER A C 1
ATOM 759 O O . SER A 1 95 ? 8.913 10.212 -10.058 1.00 92.44 95 SER A O 1
ATOM 761 N N . GLY A 1 96 ? 11.032 10.500 -9.382 1.00 92.56 96 GLY A N 1
ATOM 762 C CA . GLY A 1 96 ? 10.788 10.305 -7.954 1.00 92.56 96 GLY A CA 1
ATOM 763 C C . GLY A 1 96 ? 11.094 8.878 -7.501 1.00 92.56 96 GLY A C 1
ATOM 764 O O . GLY A 1 96 ? 11.769 8.109 -8.187 1.00 92.56 96 GLY A O 1
ATOM 765 N N . MET A 1 97 ? 10.601 8.512 -6.318 1.00 95.19 97 MET A N 1
ATOM 766 C CA . MET A 1 97 ? 10.952 7.249 -5.677 1.00 95.19 97 MET A CA 1
ATOM 767 C C . MET A 1 97 ? 9.888 6.187 -5.934 1.00 95.19 97 MET A C 1
ATOM 769 O O . MET A 1 97 ? 8.785 6.263 -5.390 1.00 95.19 97 MET A O 1
ATOM 773 N N . ASN A 1 98 ? 10.219 5.193 -6.757 1.00 96.50 98 ASN A N 1
ATOM 774 C CA . ASN A 1 98 ? 9.370 4.038 -7.039 1.00 96.50 98 ASN A CA 1
ATOM 775 C C . ASN A 1 98 ? 9.830 2.888 -6.152 1.00 96.50 98 ASN A C 1
ATOM 777 O O . ASN A 1 98 ? 11.012 2.562 -6.099 1.00 96.50 98 ASN A O 1
ATOM 781 N N . MET A 1 99 ? 8.901 2.263 -5.447 1.00 97.75 99 MET A N 1
ATOM 782 C CA . MET A 1 99 ? 9.210 1.223 -4.478 1.00 97.75 99 MET A CA 1
ATOM 783 C C . MET A 1 99 ? 8.313 0.015 -4.705 1.00 97.75 99 MET A C 1
ATOM 785 O O . MET A 1 99 ? 7.123 0.161 -4.980 1.00 97.75 99 MET A O 1
ATOM 789 N N . PHE A 1 100 ? 8.868 -1.182 -4.546 1.00 98.12 100 PHE A N 1
ATOM 790 C CA . PHE A 1 100 ? 8.143 -2.438 -4.694 1.00 98.12 100 PHE A CA 1
ATOM 791 C C . PHE A 1 100 ? 8.407 -3.318 -3.487 1.00 98.12 100 PHE A C 1
ATOM 793 O O . PHE A 1 100 ? 9.492 -3.881 -3.342 1.00 98.12 100 PHE A O 1
ATOM 800 N N . PHE A 1 101 ? 7.410 -3.438 -2.618 1.00 98.44 101 PHE A N 1
ATOM 801 C CA . PHE A 1 101 ? 7.462 -4.356 -1.492 1.00 98.44 101 PHE A CA 1
ATOM 802 C C . PHE A 1 101 ? 6.862 -5.702 -1.893 1.00 98.44 101 PHE A C 1
ATOM 804 O O . PHE A 1 101 ? 5.731 -5.767 -2.386 1.00 98.44 101 PHE A O 1
ATOM 811 N N . CYS A 1 102 ? 7.601 -6.785 -1.673 1.00 97.75 102 CYS A N 1
ATOM 812 C CA . CYS A 1 102 ? 7.122 -8.133 -1.929 1.00 97.75 102 CYS A CA 1
ATOM 813 C C . CYS A 1 102 ? 6.529 -8.720 -0.651 1.00 97.75 102 CYS A C 1
ATOM 815 O O . CYS A 1 102 ? 7.246 -9.208 0.209 1.00 97.75 102 CYS A O 1
ATOM 817 N N . GLY A 1 103 ? 5.203 -8.688 -0.511 1.00 95.94 103 GLY A N 1
ATOM 818 C CA . GLY A 1 103 ? 4.549 -9.160 0.712 1.00 95.94 103 GLY A CA 1
ATOM 819 C C . GLY A 1 103 ? 4.432 -10.685 0.818 1.00 95.94 103 GLY A C 1
ATOM 820 O O . GLY A 1 103 ? 4.308 -11.222 1.911 1.00 95.94 103 GLY A O 1
ATOM 821 N N . ARG A 1 104 ? 4.508 -11.409 -0.304 1.00 95.06 104 ARG A N 1
ATOM 822 C CA . ARG A 1 104 ? 4.624 -12.879 -0.351 1.00 95.06 104 ARG A CA 1
ATOM 823 C C . ARG A 1 104 ? 5.229 -13.315 -1.676 1.00 95.06 104 ARG A C 1
ATOM 825 O O . ARG A 1 104 ? 5.182 -12.533 -2.620 1.00 95.06 104 ARG A O 1
ATOM 832 N N . GLY A 1 105 ? 5.671 -14.570 -1.780 1.00 95.81 105 GLY A N 1
ATOM 833 C CA . GLY A 1 105 ? 6.219 -15.148 -3.015 1.00 95.81 105 GLY A CA 1
ATOM 834 C C . GLY A 1 105 ? 7.538 -14.495 -3.432 1.00 95.81 105 GLY A C 1
ATOM 835 O O . GLY A 1 105 ? 8.290 -14.026 -2.580 1.00 95.81 105 GLY A O 1
ATOM 836 N N . SER A 1 106 ? 7.816 -14.470 -4.735 1.00 97.44 106 SER A N 1
ATOM 837 C CA . SER A 1 106 ? 8.962 -13.741 -5.285 1.00 97.44 106 SER A CA 1
ATOM 838 C C . SER A 1 106 ? 8.652 -13.095 -6.633 1.00 97.44 106 SER A C 1
ATOM 840 O O . SER A 1 106 ? 7.747 -13.515 -7.365 1.00 97.44 106 SER A O 1
ATOM 842 N N . ALA A 1 107 ? 9.394 -12.045 -6.959 1.00 97.94 107 ALA A N 1
ATOM 843 C CA . ALA A 1 107 ? 9.308 -11.343 -8.227 1.00 97.94 107 ALA A CA 1
ATOM 844 C C . ALA A 1 107 ? 10.697 -11.090 -8.805 1.00 97.94 107 ALA A C 1
ATOM 846 O O . ALA A 1 107 ? 11.678 -10.977 -8.076 1.00 97.94 107 ALA A O 1
ATOM 847 N N . VAL A 1 108 ? 10.756 -10.996 -10.126 1.00 98.12 108 VAL A N 1
ATOM 848 C CA . VAL A 1 108 ? 11.946 -10.659 -10.895 1.00 98.12 108 VAL A CA 1
ATOM 849 C C . VAL A 1 108 ? 11.638 -9.396 -11.683 1.00 98.12 108 VAL A C 1
ATOM 851 O O . VAL A 1 108 ? 10.662 -9.342 -12.432 1.00 98.12 108 VAL A O 1
ATOM 854 N N . PHE A 1 109 ? 12.475 -8.389 -11.496 1.00 97.75 109 PHE A N 1
ATOM 855 C CA . PHE A 1 109 ? 12.468 -7.137 -12.230 1.00 97.75 109 PHE A CA 1
ATOM 856 C C . PHE A 1 109 ? 13.554 -7.219 -13.292 1.00 97.75 109 PHE A C 1
ATOM 858 O O . PHE A 1 109 ? 14.728 -7.384 -12.966 1.00 97.75 109 PHE A O 1
ATOM 865 N N . GLU A 1 110 ? 13.157 -7.159 -14.557 1.00 97.25 110 GLU A N 1
ATOM 866 C CA . GLU A 1 110 ? 14.068 -7.201 -15.694 1.00 97.25 110 GLU A CA 1
ATOM 867 C C . GLU A 1 110 ? 14.239 -5.794 -16.261 1.00 97.25 110 GLU A C 1
ATOM 869 O O . GLU A 1 110 ? 13.279 -5.165 -16.723 1.00 97.25 110 GLU A O 1
ATOM 874 N N . PHE A 1 111 ? 15.481 -5.331 -16.211 1.00 93.06 111 PHE A N 1
ATOM 875 C CA . PHE A 1 111 ? 15.976 -4.114 -16.834 1.00 93.06 111 PHE A CA 1
ATOM 876 C C . PHE A 1 111 ? 16.650 -4.489 -18.163 1.00 93.06 111 PHE A C 1
ATOM 878 O O . PHE A 1 111 ? 16.720 -5.667 -18.518 1.00 93.06 111 PHE A O 1
ATOM 885 N N . ALA A 1 112 ? 17.146 -3.501 -18.914 1.00 88.69 112 ALA A N 1
ATOM 886 C CA . ALA A 1 112 ? 17.789 -3.754 -20.206 1.00 88.69 112 ALA A CA 1
ATOM 887 C C . ALA A 1 112 ? 18.975 -4.734 -20.097 1.00 88.69 112 ALA A C 1
ATOM 889 O O . ALA A 1 112 ? 19.064 -5.670 -20.890 1.00 88.69 112 ALA A O 1
ATOM 890 N N . ASP A 1 113 ? 19.820 -4.553 -19.078 1.00 89.81 113 ASP A N 1
ATOM 891 C CA . ASP A 1 113 ? 21.091 -5.277 -18.942 1.00 89.81 113 ASP A CA 1
ATOM 892 C C . ASP A 1 113 ? 21.182 -6.131 -17.666 1.00 89.81 113 ASP A C 1
ATOM 894 O O . ASP A 1 113 ? 22.148 -6.871 -17.475 1.00 89.81 113 ASP A O 1
ATOM 898 N N . GLU A 1 114 ? 20.182 -6.060 -16.783 1.00 94.44 114 GLU A N 1
ATOM 899 C CA . GLU A 1 114 ? 20.210 -6.735 -15.486 1.00 94.44 114 GLU A CA 1
ATOM 900 C C . GLU A 1 114 ? 18.851 -7.286 -15.052 1.00 94.44 114 GLU A C 1
ATOM 902 O O . GLU A 1 114 ? 17.788 -6.911 -15.554 1.00 94.44 114 GLU A O 1
ATOM 907 N N . LYS A 1 115 ? 18.895 -8.204 -14.083 1.00 96.19 115 LYS A N 1
ATOM 908 C CA . LYS A 1 115 ? 17.711 -8.744 -13.419 1.00 96.19 115 LYS A CA 1
ATOM 909 C C . LYS A 1 115 ? 17.899 -8.692 -11.917 1.00 96.19 115 LYS A C 1
ATOM 911 O O . LYS A 1 115 ? 18.889 -9.206 -11.400 1.00 96.19 115 LYS A O 1
ATOM 916 N N . ILE A 1 116 ? 16.905 -8.154 -11.226 1.00 97.19 116 ILE A N 1
ATOM 917 C CA . ILE A 1 116 ? 16.871 -8.086 -9.768 1.00 97.19 116 ILE A CA 1
ATOM 918 C C . ILE A 1 116 ? 15.725 -8.965 -9.285 1.00 97.19 116 ILE A C 1
ATOM 920 O O . ILE A 1 116 ? 14.591 -8.824 -9.735 1.00 97.19 116 ILE A O 1
ATOM 924 N N . SER A 1 117 ? 16.018 -9.894 -8.379 1.00 97.56 117 SER A N 1
ATOM 925 C CA . SER A 1 117 ? 14.991 -10.710 -7.729 1.00 97.56 117 SER A CA 1
ATOM 926 C C . SER A 1 117 ? 14.689 -10.154 -6.347 1.00 97.56 117 SER A C 1
ATOM 928 O O . SER A 1 117 ? 15.612 -9.790 -5.628 1.00 97.56 117 SER A O 1
ATOM 930 N N . VAL A 1 118 ? 13.411 -10.136 -5.981 1.00 97.81 118 VAL A N 1
ATOM 931 C CA . VAL A 1 118 ? 12.948 -9.844 -4.622 1.00 97.81 118 VAL A CA 1
ATOM 932 C C . VAL A 1 118 ? 12.060 -10.969 -4.112 1.00 97.81 118 VAL A C 1
ATOM 934 O O . VAL A 1 118 ? 11.233 -11.521 -4.844 1.00 97.81 118 VAL A O 1
ATOM 937 N N . CYS A 1 119 ? 12.227 -11.307 -2.846 1.00 97.81 119 CYS A N 1
ATOM 938 C CA . CYS A 1 119 ? 11.486 -12.321 -2.116 1.00 97.81 119 CYS A CA 1
ATOM 939 C C . CYS A 1 119 ? 10.560 -11.680 -1.079 1.00 97.81 119 CYS A C 1
ATOM 941 O O . CYS A 1 119 ? 10.613 -10.482 -0.812 1.00 97.81 119 CYS A O 1
ATOM 943 N N . ALA A 1 120 ? 9.679 -12.491 -0.496 1.00 97.19 120 ALA A N 1
ATOM 944 C CA . ALA A 1 120 ? 8.787 -12.063 0.575 1.00 97.19 120 ALA A CA 1
ATOM 945 C C . ALA A 1 120 ? 9.546 -11.321 1.697 1.00 97.19 120 ALA A C 1
ATOM 947 O O . ALA A 1 120 ? 10.539 -11.827 2.215 1.00 97.19 120 ALA A O 1
ATOM 948 N N . GLY A 1 121 ? 9.060 -10.138 2.069 1.00 96.62 121 GLY A N 1
ATOM 949 C CA . GLY A 1 121 ? 9.662 -9.249 3.062 1.00 96.62 121 GLY A CA 1
ATOM 950 C C . GLY A 1 121 ? 10.681 -8.253 2.501 1.00 96.62 121 GLY A C 1
ATOM 951 O O . GLY A 1 121 ? 11.084 -7.346 3.226 1.00 96.62 121 GLY A O 1
ATOM 952 N N . GLU A 1 122 ? 11.079 -8.371 1.233 1.00 97.94 122 GLU A N 1
ATOM 953 C CA . GLU A 1 122 ? 12.062 -7.475 0.620 1.00 97.94 122 GLU A CA 1
ATOM 954 C C . GLU A 1 122 ? 11.407 -6.268 -0.065 1.00 97.94 122 GLU A C 1
ATOM 956 O O . GLU A 1 122 ? 10.275 -6.322 -0.561 1.00 97.94 122 GLU A O 1
ATOM 961 N N . LEU A 1 123 ? 12.155 -5.164 -0.095 1.00 97.94 123 LEU A N 1
ATOM 962 C CA . LEU A 1 123 ? 11.778 -3.901 -0.715 1.00 97.94 123 LEU A CA 1
ATOM 963 C C . LEU A 1 123 ? 12.806 -3.546 -1.793 1.00 97.94 123 LEU A C 1
ATOM 965 O O . LEU A 1 123 ? 13.976 -3.337 -1.480 1.00 97.94 123 LEU A O 1
ATOM 969 N N . LEU A 1 124 ? 12.362 -3.432 -3.044 1.00 97.69 124 LEU A N 1
ATOM 970 C CA . LEU A 1 124 ? 13.145 -2.806 -4.108 1.00 97.69 124 LEU A CA 1
ATOM 971 C C . LEU A 1 124 ? 12.833 -1.312 -4.151 1.00 97.69 124 LEU A C 1
ATOM 973 O O . LEU A 1 124 ? 11.663 -0.932 -4.131 1.00 97.69 124 LEU A O 1
ATOM 977 N N . ILE A 1 125 ? 13.866 -0.481 -4.251 1.00 96.44 125 ILE A N 1
ATOM 978 C CA . ILE A 1 125 ? 13.746 0.969 -4.416 1.00 96.44 125 ILE A CA 1
ATOM 979 C C . ILE A 1 125 ? 14.445 1.349 -5.717 1.00 96.44 125 ILE A C 1
ATOM 981 O O . ILE A 1 125 ? 15.602 0.990 -5.919 1.00 96.44 125 ILE A O 1
ATOM 985 N N . LEU A 1 126 ? 13.732 2.067 -6.581 1.00 94.06 126 LEU A N 1
ATOM 986 C CA . LEU A 1 126 ? 14.237 2.646 -7.819 1.00 94.06 126 LEU A CA 1
ATOM 987 C C . LEU A 1 126 ? 14.014 4.157 -7.760 1.00 94.06 126 LEU A C 1
ATOM 989 O O . LEU A 1 126 ? 12.874 4.622 -7.667 1.00 94.06 126 LEU A O 1
ATOM 993 N N . GLU A 1 127 ? 15.104 4.909 -7.800 1.00 87.38 127 GLU A N 1
ATOM 994 C CA . GLU A 1 127 ? 15.095 6.369 -7.810 1.00 87.38 127 GLU A CA 1
ATOM 995 C C . GLU A 1 127 ? 15.459 6.859 -9.212 1.00 87.38 127 GLU A C 1
ATOM 997 O O . GLU A 1 127 ? 16.471 6.436 -9.770 1.00 87.38 127 GLU A O 1
ATOM 1002 N N . ASP A 1 128 ? 14.608 7.709 -9.792 1.00 79.75 128 ASP A N 1
ATOM 1003 C CA . ASP A 1 128 ? 14.857 8.340 -11.090 1.00 79.75 128 ASP A CA 1
ATOM 1004 C C . ASP A 1 128 ? 14.721 9.866 -10.995 1.00 79.75 128 ASP A C 1
ATOM 1006 O O . ASP A 1 128 ? 13.709 10.395 -10.519 1.00 79.75 128 ASP A O 1
ATOM 1010 N N . GLU A 1 129 ? 15.736 10.576 -11.489 1.00 70.31 129 GLU A N 1
ATOM 1011 C CA . GLU A 1 129 ? 15.822 12.039 -11.436 1.00 70.31 129 GLU A CA 1
ATOM 1012 C C . GLU A 1 129 ? 15.414 12.739 -12.747 1.00 70.31 129 GLU A C 1
ATOM 1014 O O . GLU A 1 129 ? 15.567 13.957 -12.848 1.00 70.31 129 GLU A O 1
ATOM 1019 N N . GLY A 1 130 ? 14.861 12.053 -13.761 1.00 69.81 130 GLY A N 1
ATOM 1020 C CA . GLY A 1 130 ? 14.399 12.801 -14.939 1.00 69.81 130 GLY A CA 1
ATOM 1021 C C . GLY A 1 130 ? 14.065 12.066 -16.232 1.00 69.81 130 GLY A C 1
ATOM 1022 O O . GLY A 1 130 ? 13.757 12.753 -17.208 1.00 69.81 130 GLY A O 1
ATOM 1023 N N . CYS A 1 131 ? 14.099 10.735 -16.305 1.00 75.75 131 CYS A N 1
ATOM 1024 C CA . CYS A 1 131 ? 13.716 10.000 -17.514 1.00 75.75 131 CYS A CA 1
ATOM 1025 C C . CYS A 1 131 ? 12.940 8.735 -17.154 1.00 75.75 131 CYS A C 1
ATOM 1027 O O . CYS A 1 131 ? 13.490 7.799 -16.584 1.00 75.75 131 CYS A O 1
ATOM 1029 N N . SER A 1 132 ? 11.666 8.667 -17.561 1.00 86.75 132 SER A N 1
ATOM 1030 C CA . SER A 1 132 ? 10.914 7.433 -17.370 1.00 86.75 132 SER A CA 1
ATOM 1031 C C . SER A 1 132 ? 11.477 6.302 -18.227 1.00 86.75 132 SER A C 1
ATOM 1033 O O . SER A 1 132 ? 11.877 6.493 -19.379 1.00 86.75 132 SER A O 1
ATOM 1035 N N . PHE A 1 133 ? 11.505 5.104 -17.657 1.00 90.94 133 PHE A N 1
ATOM 1036 C CA . PHE A 1 133 ? 11.929 3.895 -18.350 1.00 90.94 133 PHE A CA 1
ATOM 1037 C C . PHE A 1 133 ? 11.038 2.721 -17.968 1.00 90.94 133 PHE A C 1
ATOM 1039 O O . PHE A 1 133 ? 10.405 2.698 -16.915 1.00 90.94 133 PHE A O 1
ATOM 1046 N N . ASN A 1 134 ? 10.968 1.732 -18.852 1.00 94.06 134 ASN A N 1
ATOM 1047 C CA . ASN A 1 134 ? 10.127 0.564 -18.649 1.00 94.06 134 ASN A CA 1
ATOM 1048 C C . ASN A 1 134 ? 10.942 -0.600 -18.092 1.00 94.06 134 ASN A C 1
ATOM 1050 O O . ASN A 1 134 ? 12.030 -0.890 -18.587 1.00 94.06 134 ASN A O 1
ATOM 1054 N N . ILE A 1 135 ? 10.366 -1.304 -17.122 1.00 95.38 135 ILE A N 1
ATOM 1055 C CA . ILE A 1 135 ? 10.893 -2.560 -16.583 1.00 95.38 135 ILE A CA 1
ATOM 1056 C C . ILE A 1 135 ? 9.845 -3.656 -16.723 1.00 95.38 135 ILE A C 1
ATOM 1058 O O . ILE A 1 135 ? 8.645 -3.403 -16.587 1.00 95.38 135 ILE A O 1
ATOM 1062 N N . ASN A 1 136 ? 10.277 -4.889 -16.975 1.00 97.38 136 ASN A N 1
ATOM 1063 C CA . ASN A 1 136 ? 9.364 -6.028 -16.949 1.00 97.38 136 ASN A CA 1
ATOM 1064 C C . ASN A 1 136 ? 9.333 -6.620 -15.544 1.00 97.38 136 ASN A C 1
ATOM 1066 O O . ASN A 1 136 ? 10.368 -6.907 -14.952 1.00 97.38 136 ASN A O 1
ATOM 1070 N N . VAL A 1 137 ? 8.130 -6.820 -15.018 1.00 97.75 137 VAL A N 1
ATOM 1071 C CA . VAL A 1 137 ? 7.893 -7.376 -13.688 1.00 97.75 137 VAL A CA 1
ATOM 1072 C C . VAL A 1 137 ? 7.298 -8.768 -13.855 1.00 97.75 137 VAL A C 1
ATOM 1074 O O . VAL A 1 137 ? 6.111 -8.935 -14.155 1.00 97.75 137 VAL A O 1
ATOM 1077 N N . GLY A 1 138 ? 8.145 -9.779 -13.685 1.00 96.81 138 GLY A N 1
ATOM 1078 C CA . GLY A 1 138 ? 7.768 -11.187 -13.664 1.00 96.81 138 GLY A CA 1
ATOM 1079 C C . GLY A 1 138 ? 7.519 -11.656 -12.237 1.00 96.81 138 GLY A C 1
ATOM 1080 O O . GLY A 1 138 ? 8.270 -11.324 -11.326 1.00 96.81 138 GLY A O 1
ATOM 1081 N N . ARG A 1 139 ? 6.464 -12.436 -12.006 1.00 95.62 139 ARG A N 1
ATOM 1082 C CA . ARG A 1 139 ? 6.102 -12.894 -10.661 1.00 95.62 139 ARG A CA 1
ATOM 1083 C C . ARG A 1 139 ? 5.987 -14.392 -10.566 1.00 95.62 139 ARG A C 1
ATOM 1085 O O . ARG A 1 139 ? 5.437 -15.054 -11.441 1.00 95.62 139 ARG A O 1
ATOM 1092 N N . ASN A 1 140 ? 6.406 -14.888 -9.415 1.00 93.62 140 ASN A N 1
ATOM 1093 C CA . ASN A 1 140 ? 6.216 -16.254 -8.987 1.00 93.62 140 ASN A CA 1
ATOM 1094 C C . ASN A 1 140 ? 5.412 -16.254 -7.680 1.00 93.62 140 ASN A C 1
ATOM 1096 O O . ASN A 1 140 ? 5.952 -16.119 -6.582 1.00 93.62 140 ASN A O 1
ATOM 1100 N N . GLY A 1 141 ? 4.082 -16.281 -7.813 1.00 91.50 141 GLY A N 1
ATOM 1101 C CA . GLY A 1 141 ? 3.152 -16.238 -6.678 1.00 91.50 141 GLY A CA 1
ATOM 1102 C C . GLY A 1 141 ? 3.151 -14.925 -5.883 1.00 91.50 141 GLY A C 1
ATOM 1103 O O . GLY A 1 141 ? 2.441 -14.827 -4.876 1.00 91.50 141 GLY A O 1
ATOM 1104 N N . ALA A 1 142 ? 3.914 -13.915 -6.321 1.00 94.31 142 ALA A N 1
ATOM 1105 C CA . ALA A 1 142 ? 4.110 -12.713 -5.530 1.00 94.31 142 ALA A CA 1
ATOM 1106 C C . ALA A 1 142 ? 2.843 -11.884 -5.338 1.00 94.31 142 ALA A C 1
ATOM 1108 O O . ALA A 1 142 ? 1.980 -11.863 -6.214 1.00 94.31 142 ALA A O 1
ATOM 1109 N N . LYS A 1 143 ? 2.756 -11.156 -4.225 1.00 94.69 143 LYS A N 1
ATOM 1110 C CA . LYS A 1 143 ? 1.877 -9.987 -4.081 1.00 94.69 143 LYS A CA 1
ATOM 1111 C C . LYS A 1 143 ? 2.772 -8.775 -3.885 1.00 94.69 143 LYS A C 1
ATOM 1113 O O . LYS A 1 143 ? 3.390 -8.630 -2.835 1.00 94.69 143 LYS A O 1
ATOM 1118 N N . LEU A 1 144 ? 2.883 -7.968 -4.932 1.00 97.12 144 LEU A N 1
ATOM 1119 C CA . LEU A 1 144 ? 3.729 -6.784 -4.931 1.00 97.12 144 LEU A CA 1
ATOM 1120 C C . LEU A 1 144 ? 2.881 -5.562 -4.611 1.00 97.12 144 LEU A C 1
ATOM 1122 O O . LEU A 1 144 ? 1.894 -5.306 -5.303 1.00 97.12 144 LEU A O 1
ATOM 1126 N N . ILE A 1 145 ? 3.297 -4.808 -3.601 1.00 98.06 145 ILE A N 1
ATOM 1127 C CA . ILE A 1 145 ? 2.782 -3.469 -3.331 1.00 98.06 145 ILE A CA 1
ATOM 1128 C C . ILE A 1 145 ? 3.733 -2.493 -4.006 1.00 98.06 145 ILE A C 1
ATOM 1130 O O . ILE A 1 145 ? 4.899 -2.388 -3.625 1.00 98.06 145 ILE A O 1
ATOM 1134 N N . MET A 1 146 ? 3.237 -1.823 -5.040 1.00 97.50 146 MET A N 1
ATOM 1135 C CA . MET A 1 146 ? 3.938 -0.735 -5.704 1.00 97.50 146 MET A CA 1
ATOM 1136 C C . MET A 1 146 ? 3.589 0.565 -4.993 1.00 97.50 146 MET A C 1
ATOM 1138 O O . MET A 1 146 ? 2.422 0.818 -4.688 1.00 97.50 146 MET A O 1
ATOM 1142 N N . MET A 1 147 ? 4.598 1.391 -4.754 1.00 97.88 147 MET A N 1
ATOM 1143 C CA . MET A 1 147 ? 4.431 2.743 -4.250 1.00 97.88 147 MET A CA 1
ATOM 1144 C C . MET A 1 147 ? 5.232 3.718 -5.100 1.00 97.88 147 MET A C 1
ATOM 1146 O O . MET A 1 147 ? 6.314 3.382 -5.585 1.00 97.88 147 MET A O 1
ATOM 1150 N N . ARG A 1 148 ? 4.742 4.950 -5.202 1.00 96.81 148 ARG A N 1
ATOM 1151 C CA . ARG A 1 148 ? 5.508 6.068 -5.749 1.00 96.81 148 ARG A CA 1
ATOM 1152 C C . ARG A 1 148 ? 5.414 7.256 -4.813 1.00 96.81 148 ARG A C 1
ATOM 1154 O O . ARG A 1 148 ? 4.320 7.594 -4.372 1.00 96.81 148 ARG A O 1
ATOM 1161 N N . VAL A 1 149 ? 6.540 7.892 -4.515 1.00 96.75 149 VAL A N 1
ATOM 1162 C CA . VAL A 1 149 ? 6.572 9.153 -3.769 1.00 96.75 149 VAL A CA 1
ATOM 1163 C C . VAL A 1 149 ? 7.354 10.181 -4.568 1.00 96.75 149 VAL A C 1
ATOM 1165 O O . VAL A 1 149 ? 8.485 9.926 -4.974 1.00 96.75 149 VAL A O 1
ATOM 1168 N N . CYS A 1 150 ? 6.751 11.347 -4.779 1.00 93.75 150 CYS A N 1
ATOM 1169 C CA . CYS A 1 150 ? 7.405 12.492 -5.399 1.00 93.75 150 CYS A CA 1
ATOM 1170 C C . CYS A 1 150 ? 7.239 13.707 -4.489 1.00 93.75 150 CYS A C 1
ATOM 1172 O O . CYS A 1 150 ? 6.123 14.184 -4.250 1.00 93.75 150 CYS A O 1
ATOM 1174 N N . CYS A 1 151 ? 8.379 14.135 -3.962 1.00 89.38 151 CYS A N 1
ATOM 1175 C CA . CYS A 1 151 ? 8.644 15.466 -3.448 1.00 89.38 151 CYS A CA 1
ATOM 1176 C C . CYS A 1 151 ? 9.506 16.172 -4.523 1.00 89.38 151 CYS A C 1
ATOM 1178 O O . CYS A 1 151 ? 9.584 17.408 -4.468 1.00 89.38 151 CYS A O 1
#

Radius of gyration: 16.02 Å; chains: 1; bounding box: 38×35×41 Å

Foldseek 3Di:
DKDKDKDWDPAQDKDKDDQDAQKKKKKAWQAWWKWKDFPPDDIDIHHHQPDIDIDGSRTGMIIGTGTMMIMIIGGNVKDKDKDKDPAKDKDKDDAAKKKKAWQAFKKWKADPVDIDIDHHGDMDIDHDHHDIDIITIGTDPTIIMIMGMGD

pLDDT: mean 95.73, std 4.39, range [69.81, 98.69]

Sequence (151 aa):
MFRVSVASSDTEEEAPYSNLQNYTRYLMMLEGTAHVYHNGRYDIVLNSYDKIDIFDGGWESSAAGRMTDFNLMVHKECSGEMSVIDKNCTYEVRSGMNMFFCGRGSAVFEFADEKISVCAGELLILEDEGCSFNINVGRNGAKLIMMRVCC

Secondary structure (DSSP, 8-state):
-EEEEEEEE-SSSEEEPPP-TTEEEEEEEEEEEEEEEETTS-EEEEETTT--EEEETTS-EEEESSEEEEEEEEETTSEEEEEEE-S-EEEEE-SEEEEEEEEEEEEEEE-SS-EEEEETT-EEEEEESS--EEEEEEEEEEEEEEEEEE-